Protein AF-A0A939AQ97-F1 (afdb_monomer)

Mean predicted aligned error: 4.6 Å

Radius of gyration: 16.46 Å; Cα contacts (8 Å, |Δi|>4): 158; chains: 1; bounding box: 34×32×46 Å

Foldseek 3Di:
DDDPPLDDQDVADAFAQFAWAWDFDPVLVVVLVVLCVVDPLNPPDDFDRTQPDLRTDGPLVVSQLSCVLLVHDSVSHDHDPDGDPHHDDDHGPSSVVSPRHTDGPVNVSVVSSVSNVVVVVVD

Solvent-accessible surface area (backbone atoms only — not comparable to full-atom values): 7382 Å² total; per-residue (Å²): 138,91,72,79,70,81,70,78,80,57,88,52,32,94,34,16,54,79,37,43,34,50,54,60,56,69,67,46,50,51,50,49,52,54,49,46,77,73,31,77,93,44,63,95,60,90,73,50,87,54,23,49,80,70,30,58,43,33,37,44,58,54,51,43,56,49,31,53,49,71,73,45,68,69,86,68,69,43,53,38,96,61,74,58,102,60,49,75,77,74,66,31,66,67,49,45,75,73,67,54,75,52,70,48,40,69,63,50,53,53,51,49,34,51,45,48,52,51,53,61,76,75,107

Secondary structure (DSSP, 8-state):
------PPPPSSBSS-TT-EE----HHHHHHHHHHHHH-GGGTT--------GGG-EEHHHHHHHHHHHHT--GGG--B-SS--S--PPPP-HHHHHTT--PPPHHHHHHHHHHHHHHHHHH-

pLDDT: mean 91.07, std 11.58, range [29.3, 97.88]

Sequence (123 aa):
MAVAEVLEPPDPWPFTRQQRLEFVLREDVAAALALAAQSDSLTGLTVHVAGGPTWRMTGERYALDYLQALGLPADMATFLDAPRAFDWYAPSSALTRAGFAPTPYPAYLDRLRAAVQAFIAEA

Structure (mmCIF, N/CA/C/O backbone):
data_AF-A0A939AQ97-F1
#
_entry.id   AF-A0A939AQ97-F1
#
loop_
_atom_site.group_PDB
_atom_site.id
_atom_site.type_symbol
_atom_site.label_atom_id
_atom_site.label_alt_id
_atom_site.label_comp_id
_atom_site.label_asym_id
_atom_site.label_entity_id
_atom_site.label_seq_id
_atom_site.pdbx_PDB_ins_code
_atom_site.Cartn_x
_atom_site.Cartn_y
_atom_site.Cartn_z
_atom_site.occupancy
_atom_site.B_iso_or_equiv
_atom_site.auth_seq_id
_atom_site.auth_comp_id
_atom_site.auth_asym_id
_atom_site.auth_atom_id
_atom_site.pdbx_PDB_model_num
ATOM 1 N N . MET A 1 1 ? -17.966 -7.174 -9.214 1.00 29.30 1 MET A N 1
ATOM 2 C CA . MET A 1 1 ? -17.444 -6.681 -10.504 1.00 29.30 1 MET A CA 1
ATOM 3 C C . MET A 1 1 ? -15.976 -7.032 -10.567 1.00 29.30 1 MET A C 1
ATOM 5 O O . MET A 1 1 ? -15.234 -6.580 -9.705 1.00 29.30 1 MET A O 1
ATOM 9 N N . ALA A 1 2 ? -15.603 -7.890 -11.510 1.00 39.94 2 ALA A N 1
ATOM 10 C CA . ALA A 1 2 ? -14.222 -8.223 -11.812 1.00 39.94 2 ALA A CA 1
ATOM 11 C C . ALA A 1 2 ? -13.794 -7.377 -13.010 1.00 39.94 2 ALA A C 1
ATOM 13 O O . ALA A 1 2 ? -14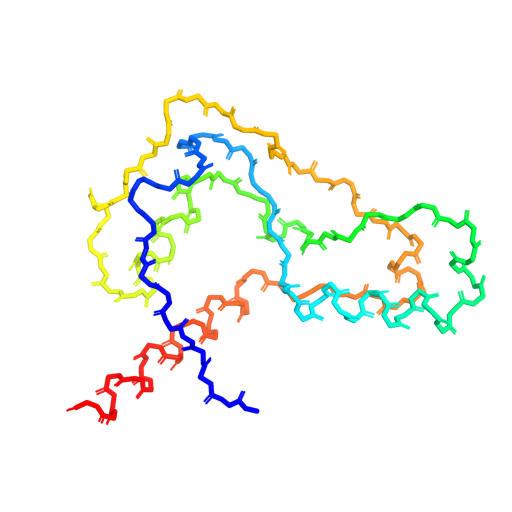.349 -7.554 -14.085 1.00 39.94 2 ALA A O 1
ATOM 14 N N . VAL A 1 3 ? -12.870 -6.453 -12.776 1.00 37.00 3 VAL A N 1
ATOM 15 C CA . VAL A 1 3 ? -11.689 -6.218 -13.608 1.00 37.00 3 VAL A CA 1
ATOM 16 C C . VAL A 1 3 ? -10.662 -5.738 -12.588 1.00 37.00 3 VAL A C 1
ATOM 18 O O . VAL A 1 3 ? -10.776 -4.636 -12.055 1.00 37.00 3 VAL A O 1
ATOM 21 N N . ALA A 1 4 ? -9.726 -6.604 -12.201 1.00 45.66 4 ALA A N 1
ATOM 22 C CA . ALA A 1 4 ? -8.465 -6.099 -11.687 1.00 45.66 4 ALA A CA 1
ATOM 23 C C . ALA A 1 4 ? -7.831 -5.439 -12.907 1.00 45.66 4 ALA A C 1
ATOM 25 O O . ALA A 1 4 ? -7.248 -6.136 -13.731 1.00 45.66 4 ALA A O 1
ATOM 26 N N . GLU A 1 5 ? -8.090 -4.144 -13.111 1.00 57.47 5 GLU A N 1
ATOM 27 C CA . GLU A 1 5 ? -7.385 -3.400 -14.144 1.00 57.47 5 GLU A CA 1
ATOM 28 C C . GLU A 1 5 ? -5.920 -3.539 -13.766 1.00 57.47 5 GLU A C 1
ATOM 30 O O . GLU A 1 5 ? -5.471 -3.035 -12.735 1.00 57.47 5 GLU A O 1
ATOM 35 N N . VAL A 1 6 ? -5.202 -4.345 -14.541 1.00 64.62 6 VAL A N 1
ATOM 36 C CA . VAL A 1 6 ? -3.755 -4.278 -14.578 1.00 64.62 6 VAL A CA 1
ATOM 37 C C . VAL A 1 6 ? -3.474 -2.845 -15.002 1.00 64.62 6 VAL A C 1
ATOM 39 O O . VAL A 1 6 ? -3.664 -2.487 -16.161 1.00 64.62 6 VAL A O 1
ATOM 42 N N . LEU A 1 7 ? -3.174 -1.994 -14.025 1.00 77.31 7 LEU A N 1
ATOM 43 C CA . LEU A 1 7 ? -2.929 -0.588 -14.281 1.00 77.31 7 LEU A CA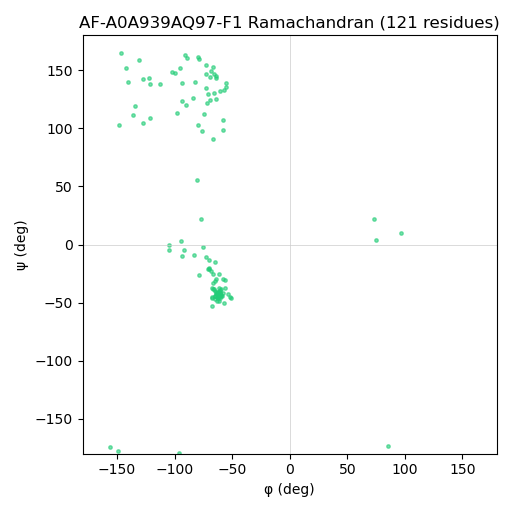 1
ATOM 44 C C . LEU A 1 7 ? -1.577 -0.473 -14.968 1.00 77.31 7 LEU A C 1
ATOM 46 O O . LEU A 1 7 ? -0.593 -1.090 -14.553 1.00 77.31 7 LEU A O 1
ATOM 50 N N . GLU A 1 8 ? -1.537 0.328 -16.022 1.00 85.44 8 GLU A N 1
ATOM 51 C CA . GLU A 1 8 ? -0.276 0.697 -16.640 1.00 85.44 8 GLU A CA 1
ATOM 52 C C . GLU A 1 8 ? 0.633 1.350 -15.578 1.00 85.44 8 GLU A C 1
ATOM 54 O O . GLU A 1 8 ? 0.157 2.189 -14.798 1.00 85.44 8 GLU A O 1
ATOM 59 N N . PRO A 1 9 ? 1.918 0.956 -15.487 1.00 91.06 9 PRO A N 1
ATOM 60 C CA . PRO A 1 9 ? 2.858 1.604 -14.585 1.00 91.06 9 PRO A CA 1
ATOM 61 C C . PRO A 1 9 ? 2.911 3.117 -14.844 1.00 91.06 9 PRO A C 1
ATOM 63 O O . PRO A 1 9 ? 2.997 3.527 -16.000 1.00 91.06 9 PRO A O 1
ATOM 66 N N . PRO A 1 10 ? 2.898 3.965 -13.801 1.00 91.38 10 PRO A N 1
ATOM 67 C CA . PRO A 1 10 ? 3.052 5.402 -13.982 1.00 91.38 10 PRO A CA 1
ATOM 68 C C . PRO A 1 10 ? 4.427 5.759 -14.558 1.00 91.38 10 PRO A C 1
ATOM 70 O O . PRO A 1 10 ? 5.435 5.182 -14.153 1.00 91.38 10 PRO A O 1
ATOM 73 N N . ASP A 1 11 ? 4.469 6.787 -15.405 1.00 92.06 11 ASP A N 1
ATOM 74 C CA . ASP A 1 11 ? 5.706 7.405 -15.889 1.00 92.06 11 ASP A CA 1
ATOM 75 C C . ASP A 1 11 ? 5.668 8.933 -15.653 1.00 92.06 11 ASP A C 1
ATOM 77 O O . ASP A 1 11 ? 4.943 9.645 -16.357 1.00 92.06 11 ASP A O 1
ATOM 81 N N . PRO A 1 12 ? 6.388 9.469 -14.644 1.00 95.56 12 PRO A N 1
ATOM 82 C CA . PRO A 1 12 ? 7.164 8.755 -13.627 1.00 95.56 12 PRO A CA 1
ATOM 83 C C . PRO A 1 12 ? 6.310 8.200 -12.480 1.00 95.56 12 PRO A C 1
ATOM 85 O O . PRO A 1 12 ? 5.215 8.691 -12.186 1.00 95.56 12 PRO A O 1
ATOM 88 N N . TRP A 1 13 ? 6.864 7.239 -11.734 1.00 95.88 13 TRP A N 1
ATOM 89 C CA . TRP A 1 13 ? 6.324 6.837 -10.435 1.00 95.88 13 TRP A CA 1
ATOM 90 C C . TRP A 1 13 ? 6.214 8.053 -9.497 1.00 95.88 13 TRP A C 1
ATOM 92 O O . TRP A 1 13 ? 7.140 8.865 -9.434 1.00 95.88 13 TRP A O 1
ATOM 102 N N . PRO A 1 14 ? 5.128 8.192 -8.708 1.00 95.06 14 PRO A N 1
ATOM 103 C CA . PRO A 1 14 ? 4.810 9.424 -7.975 1.00 95.06 14 PRO A CA 1
ATOM 104 C C . PRO A 1 14 ? 5.643 9.644 -6.694 1.00 95.06 14 PRO A C 1
ATOM 106 O O . PRO A 1 14 ? 5.231 10.380 -5.797 1.00 95.06 14 PRO A O 1
ATOM 109 N N . PHE A 1 15 ? 6.810 9.016 -6.586 1.00 96.50 15 PHE A N 1
ATOM 110 C CA . PHE A 1 15 ? 7.713 9.039 -5.436 1.00 96.50 15 PHE A CA 1
ATOM 111 C C . PHE A 1 15 ? 9.169 8.952 -5.906 1.00 96.50 15 PHE A C 1
ATOM 113 O O . PHE A 1 15 ? 9.440 8.588 -7.051 1.00 96.50 15 PHE A O 1
ATOM 120 N N . THR A 1 16 ? 10.119 9.277 -5.027 1.00 97.69 16 THR A N 1
ATOM 121 C CA . THR A 1 16 ? 11.544 9.075 -5.331 1.00 97.69 16 THR A CA 1
ATOM 122 C C . THR A 1 16 ? 11.934 7.611 -5.138 1.00 97.69 16 THR A C 1
ATOM 124 O O . THR A 1 16 ? 11.288 6.866 -4.394 1.00 97.69 16 THR A O 1
ATOM 127 N N . ARG A 1 17 ? 13.047 7.202 -5.753 1.00 97.06 17 ARG A N 1
ATOM 128 C CA . ARG A 1 17 ? 13.598 5.842 -5.650 1.00 97.06 17 ARG A CA 1
ATOM 129 C C . ARG A 1 17 ? 13.741 5.370 -4.191 1.00 97.06 17 ARG A C 1
ATOM 131 O O . ARG A 1 17 ? 13.330 4.262 -3.853 1.00 97.06 17 ARG A O 1
ATOM 138 N N . GLN A 1 18 ? 14.282 6.212 -3.309 1.00 97.00 18 GLN A N 1
ATOM 139 C CA . GLN A 1 18 ? 14.552 5.874 -1.903 1.00 97.00 18 GLN A CA 1
ATOM 140 C C . GLN A 1 18 ? 13.436 6.289 -0.935 1.00 97.00 18 GLN A C 1
ATOM 142 O O . GLN A 1 18 ? 13.584 6.105 0.274 1.00 97.00 18 GLN A O 1
ATOM 147 N N . GLN A 1 19 ? 12.327 6.851 -1.426 1.00 96.62 19 GLN A N 1
ATOM 148 C CA . GLN A 1 19 ? 11.235 7.272 -0.558 1.00 96.62 19 GLN A CA 1
ATOM 149 C C . GLN A 1 19 ? 10.661 6.077 0.207 1.00 96.62 19 GLN A C 1
ATOM 151 O O . GLN A 1 19 ? 10.374 5.037 -0.383 1.00 96.62 19 GLN A O 1
ATOM 156 N N . ARG A 1 20 ? 10.488 6.233 1.524 1.00 96.81 20 ARG A N 1
ATOM 157 C CA . ARG A 1 20 ? 9.792 5.254 2.364 1.00 96.81 20 ARG A CA 1
ATOM 158 C C . ARG A 1 20 ? 8.312 5.271 2.007 1.00 96.81 20 ARG A C 1
ATOM 160 O O . ARG A 1 20 ? 7.677 6.320 2.050 1.00 96.81 20 ARG A O 1
ATOM 167 N N . LEU A 1 21 ? 7.785 4.107 1.659 1.00 94.81 21 LEU A N 1
ATOM 168 C CA . LEU A 1 21 ? 6.391 3.908 1.294 1.00 94.81 21 LEU A CA 1
ATOM 169 C C . LEU A 1 21 ? 5.751 2.867 2.202 1.00 94.81 21 LEU A C 1
ATOM 171 O O . LEU A 1 21 ? 6.380 1.873 2.574 1.00 94.81 21 LEU A O 1
ATOM 175 N N . GLU A 1 22 ? 4.488 3.115 2.524 1.00 95.75 22 GLU A N 1
ATOM 176 C CA . GLU A 1 22 ? 3.556 2.143 3.072 1.00 95.75 22 GLU A CA 1
ATOM 177 C C . GLU A 1 22 ? 2.222 2.328 2.351 1.00 95.75 22 GLU A C 1
ATOM 179 O O . GLU A 1 22 ? 1.559 3.353 2.500 1.00 95.75 22 GLU A O 1
ATOM 184 N N . PHE A 1 23 ? 1.845 1.340 1.543 1.00 93.69 23 PHE A N 1
ATOM 185 C CA . PHE A 1 23 ? 0.531 1.310 0.913 1.00 93.69 23 PHE A CA 1
ATOM 186 C C . PHE A 1 23 ? -0.466 0.552 1.788 1.00 93.69 23 PHE A C 1
ATOM 188 O O . PHE A 1 23 ? -0.104 -0.201 2.691 1.00 93.69 23 PHE A O 1
ATOM 195 N N . VAL A 1 24 ? -1.743 0.752 1.493 1.00 94.00 24 VAL A N 1
ATOM 196 C CA . VAL A 1 24 ? -2.856 -0.019 2.037 1.00 94.00 24 VAL A CA 1
ATOM 197 C C . VAL A 1 24 ? -3.853 -0.243 0.910 1.00 94.00 24 VAL A C 1
ATOM 199 O O . VAL A 1 24 ? -4.071 0.652 0.089 1.00 94.00 24 VAL A O 1
ATOM 202 N N . LEU A 1 25 ? -4.438 -1.437 0.835 1.00 94.31 25 LEU A N 1
ATOM 203 C CA . LEU A 1 25 ? -5.434 -1.708 -0.192 1.00 94.31 25 LEU A CA 1
ATOM 204 C C . LEU A 1 25 ? -6.706 -0.914 0.087 1.00 94.31 25 LEU A C 1
ATOM 206 O O . LEU A 1 25 ? -7.129 -0.755 1.233 1.00 94.31 25 LEU A O 1
ATOM 210 N N . ARG A 1 26 ? -7.357 -0.460 -0.980 1.00 94.69 26 ARG A N 1
ATOM 211 C CA . ARG A 1 26 ? -8.634 0.253 -0.897 1.00 94.69 26 ARG A CA 1
ATOM 212 C C . ARG A 1 26 ? -9.691 -0.570 -0.152 1.00 94.69 26 ARG A C 1
ATOM 214 O O . ARG A 1 26 ? -10.473 -0.015 0.614 1.00 94.69 26 ARG A O 1
ATOM 221 N N . GLU A 1 27 ? -9.701 -1.884 -0.354 1.00 95.62 27 GLU A N 1
ATOM 222 C CA . GLU A 1 27 ? -10.618 -2.817 0.304 1.00 95.62 27 GLU A CA 1
ATOM 223 C C . GLU A 1 27 ? -10.347 -2.901 1.812 1.00 95.62 27 GLU A C 1
ATOM 225 O O . GLU A 1 27 ? -11.290 -2.914 2.601 1.00 95.62 27 GLU A O 1
ATOM 230 N N . ASP A 1 28 ? -9.075 -2.870 2.220 1.00 96.12 28 ASP A N 1
ATOM 231 C CA . ASP A 1 28 ? -8.700 -2.837 3.636 1.00 96.12 28 ASP A CA 1
ATOM 232 C C . ASP A 1 28 ? -9.112 -1.499 4.275 1.00 96.12 28 ASP A C 1
ATOM 234 O O . ASP A 1 28 ? -9.600 -1.473 5.405 1.00 96.12 28 ASP A O 1
ATOM 238 N N . VAL A 1 29 ? -8.999 -0.380 3.543 1.00 96.06 29 VAL A N 1
ATOM 239 C CA . VAL A 1 29 ? -9.505 0.926 4.006 1.00 96.06 29 VAL A CA 1
ATOM 240 C C . VAL A 1 29 ? -11.018 0.890 4.205 1.00 96.06 29 VAL A C 1
ATOM 242 O O . VAL A 1 29 ? -11.509 1.318 5.250 1.00 96.06 29 VAL A O 1
ATOM 245 N N . ALA A 1 30 ? -11.762 0.339 3.247 1.00 96.88 30 ALA A N 1
ATOM 246 C CA . ALA A 1 30 ? -13.208 0.185 3.368 1.00 96.88 30 ALA A CA 1
ATOM 247 C C . ALA A 1 30 ? -13.592 -0.707 4.564 1.00 96.88 30 ALA A C 1
ATOM 249 O O . ALA A 1 30 ? -14.505 -0.363 5.316 1.00 96.88 30 ALA A O 1
ATOM 250 N N . ALA A 1 31 ? -12.867 -1.808 4.786 1.00 96.31 31 ALA A N 1
ATOM 251 C CA . ALA A 1 31 ? -13.079 -2.691 5.929 1.00 96.31 31 ALA A CA 1
ATOM 252 C C . ALA A 1 31 ? -12.810 -1.984 7.268 1.00 96.31 31 ALA A C 1
ATOM 254 O O . ALA A 1 31 ? -13.603 -2.115 8.201 1.00 96.31 31 ALA A O 1
ATOM 255 N N . ALA A 1 32 ? -11.740 -1.188 7.363 1.00 95.94 32 ALA A N 1
ATOM 256 C CA . ALA A 1 32 ? -11.436 -0.410 8.562 1.00 95.94 32 ALA A CA 1
ATOM 257 C C . ALA A 1 32 ? -12.513 0.646 8.860 1.00 95.94 32 ALA A C 1
ATOM 259 O O . ALA A 1 32 ? -12.903 0.814 10.015 1.00 95.94 32 ALA A O 1
ATOM 260 N N . LEU A 1 33 ? -13.027 1.327 7.829 1.00 95.94 33 LEU A N 1
ATOM 261 C CA . LEU A 1 33 ? -14.124 2.290 7.971 1.00 95.94 33 LEU A CA 1
ATOM 262 C C . LEU A 1 33 ? -15.417 1.609 8.427 1.00 95.94 33 LEU A C 1
ATOM 264 O O . LEU A 1 33 ? -16.076 2.095 9.345 1.00 95.94 33 LEU A O 1
ATOM 268 N N . ALA A 1 34 ? -15.758 0.464 7.830 1.00 96.19 34 ALA A N 1
ATOM 269 C CA . ALA A 1 34 ? -16.917 -0.321 8.239 1.00 96.19 34 ALA A CA 1
ATOM 270 C C . ALA A 1 34 ? -16.792 -0.788 9.696 1.00 96.19 34 ALA A C 1
ATOM 272 O O . ALA A 1 34 ? -17.770 -0.734 10.440 1.00 96.19 34 ALA A O 1
ATOM 273 N N . LEU A 1 35 ? -15.597 -1.207 10.121 1.00 95.88 35 LEU A N 1
ATOM 274 C CA . LEU A 1 35 ? -15.329 -1.594 11.504 1.00 95.88 35 LEU A CA 1
ATOM 275 C C . LEU A 1 35 ? -15.477 -0.409 12.466 1.00 95.88 35 LEU A C 1
ATOM 277 O O . LEU A 1 35 ? -16.108 -0.548 13.510 1.00 95.88 35 LEU A O 1
ATOM 281 N N . ALA A 1 36 ? -14.934 0.756 12.109 1.00 94.94 36 ALA A N 1
ATOM 282 C CA . ALA A 1 36 ? -15.045 1.972 12.912 1.00 94.94 36 ALA A CA 1
ATOM 283 C C . ALA A 1 36 ? -16.501 2.423 13.087 1.00 94.94 36 ALA A C 1
ATOM 285 O O . ALA A 1 36 ? -16.895 2.789 14.189 1.00 94.94 36 ALA A O 1
ATOM 286 N N . ALA A 1 37 ? -17.316 2.334 12.033 1.00 94.50 37 ALA A N 1
ATOM 287 C CA . ALA A 1 37 ? -18.730 2.701 12.081 1.00 94.50 37 ALA A CA 1
ATOM 288 C C . ALA A 1 37 ? -19.588 1.763 12.951 1.00 94.50 37 ALA A C 1
ATOM 290 O O . ALA A 1 37 ? -20.659 2.158 13.400 1.00 94.50 37 ALA A O 1
ATOM 291 N N . GLN A 1 38 ? -19.137 0.525 13.170 1.00 94.50 38 GLN A N 1
ATOM 292 C CA . GLN A 1 38 ? -19.879 -0.512 13.898 1.00 94.50 38 GLN A CA 1
ATOM 293 C C . GLN A 1 38 ? -19.339 -0.765 15.313 1.00 94.50 38 GLN A C 1
ATOM 295 O O . GLN A 1 38 ? -19.858 -1.630 16.015 1.00 94.50 38 GLN A O 1
ATOM 300 N N . SER A 1 39 ? -18.284 -0.060 15.729 1.00 93.62 39 SER A N 1
ATOM 301 C CA . SER A 1 39 ? -17.578 -0.348 16.975 1.00 93.62 39 SER A CA 1
ATOM 302 C C . SER A 1 39 ? -17.573 0.843 17.924 1.00 93.62 39 SER A C 1
ATOM 304 O O . SER A 1 39 ? -16.815 1.799 17.751 1.00 93.62 39 SER A O 1
ATOM 306 N N . ASP A 1 40 ? -18.334 0.727 19.012 1.00 93.56 40 ASP A N 1
ATOM 307 C CA . ASP A 1 40 ? -18.321 1.707 20.105 1.00 93.56 40 ASP A CA 1
ATOM 308 C C . ASP A 1 40 ? -16.908 1.898 20.681 1.00 93.56 40 ASP A C 1
ATOM 310 O O . ASP A 1 40 ? -16.533 3.002 21.071 1.00 93.56 40 ASP A O 1
ATOM 314 N N . SER A 1 41 ? -16.077 0.847 20.652 1.00 92.69 41 SER A N 1
ATOM 315 C CA . SER A 1 41 ? -14.686 0.889 21.129 1.00 92.69 41 SER A CA 1
ATOM 316 C C . SER A 1 41 ? -13.766 1.814 20.320 1.00 92.69 41 SER A C 1
ATOM 318 O O . SER A 1 41 ? -12.672 2.141 20.782 1.00 92.69 41 SER A O 1
ATOM 320 N N . LEU A 1 42 ? -14.198 2.232 19.126 1.00 94.56 42 LEU A N 1
ATOM 321 C CA . LEU A 1 42 ? -13.467 3.139 18.240 1.00 94.56 42 LEU A CA 1
ATOM 322 C C . LEU A 1 42 ? -14.047 4.561 18.229 1.00 94.56 42 LEU A C 1
ATOM 324 O O . LEU A 1 42 ? -13.462 5.456 17.617 1.00 94.56 42 LEU A O 1
ATOM 328 N N . THR A 1 43 ? -15.164 4.796 18.921 1.00 94.44 43 THR A N 1
ATOM 329 C CA . THR A 1 43 ? -15.839 6.098 18.918 1.00 94.44 43 THR A CA 1
ATOM 330 C C . THR A 1 43 ? -14.969 7.171 19.572 1.00 94.44 43 THR A C 1
ATOM 332 O O . THR A 1 43 ? -14.441 6.992 20.668 1.00 94.44 43 THR A O 1
ATOM 335 N N . GLY A 1 44 ? -14.813 8.306 18.883 1.00 93.75 44 GLY A N 1
ATOM 336 C CA . GLY A 1 44 ? -14.001 9.437 19.346 1.00 93.75 44 GLY A CA 1
ATOM 337 C C . GLY A 1 44 ? -12.485 9.229 19.238 1.00 93.75 44 GLY A C 1
ATOM 338 O O . GLY A 1 44 ? -11.732 10.105 19.660 1.00 93.75 44 GLY A O 1
ATOM 339 N N . LEU A 1 45 ? -12.022 8.107 18.675 1.00 94.62 45 LEU A N 1
ATOM 340 C CA . LEU A 1 45 ? -10.599 7.843 18.475 1.00 94.62 45 LEU A CA 1
ATOM 341 C C . LEU A 1 45 ? -10.135 8.269 17.080 1.00 94.62 45 LEU A C 1
ATOM 343 O O . LEU A 1 45 ? -10.772 7.972 16.072 1.00 94.62 45 LEU A O 1
ATOM 347 N N . THR A 1 46 ? -8.951 8.873 17.018 1.00 93.06 46 THR A N 1
ATOM 348 C CA . THR A 1 46 ? -8.200 9.006 15.766 1.00 93.06 46 THR A CA 1
ATOM 349 C C . THR A 1 46 ? -7.399 7.731 15.535 1.00 93.06 46 THR A C 1
ATOM 351 O O . THR A 1 46 ? -6.624 7.311 16.396 1.00 93.06 46 THR A O 1
ATOM 354 N N . VAL A 1 47 ? -7.562 7.114 14.365 1.00 92.81 47 VAL A N 1
ATOM 355 C CA . VAL A 1 47 ? -6.863 5.880 13.994 1.00 92.81 47 VAL A CA 1
ATOM 356 C C . VAL A 1 47 ? -6.167 6.030 12.644 1.00 92.81 47 VAL A C 1
ATOM 358 O O . VAL A 1 47 ? -6.704 6.640 11.726 1.00 92.81 47 VAL A O 1
ATOM 361 N N . HIS A 1 48 ? -4.975 5.448 12.512 1.00 92.81 48 HIS A N 1
ATOM 362 C CA . HIS A 1 48 ? -4.308 5.284 11.221 1.00 92.81 48 HIS A CA 1
ATOM 363 C C . HIS A 1 48 ? -4.646 3.915 10.636 1.00 92.81 48 HIS A C 1
ATOM 365 O O . HIS A 1 48 ? -4.388 2.886 11.270 1.00 92.81 48 HIS A O 1
ATOM 371 N N . VAL A 1 49 ? -5.200 3.913 9.425 1.00 94.44 49 VAL A N 1
ATOM 372 C CA . VAL A 1 49 ? -5.381 2.705 8.617 1.00 94.44 49 VAL A CA 1
ATOM 373 C C . VAL A 1 49 ? -4.136 2.532 7.755 1.00 94.44 49 VAL A C 1
ATOM 375 O O . VAL A 1 49 ? -3.801 3.419 6.976 1.00 94.44 49 VAL A O 1
ATOM 378 N N . ALA A 1 50 ? -3.436 1.414 7.922 1.00 93.94 50 ALA A N 1
ATOM 379 C CA . ALA A 1 50 ? -2.141 1.175 7.295 1.00 93.94 50 ALA A CA 1
ATOM 380 C C . ALA A 1 50 ? -2.011 -0.293 6.865 1.00 93.94 50 ALA A C 1
ATOM 382 O O . ALA A 1 50 ? -2.610 -1.170 7.492 1.00 93.94 50 ALA A O 1
ATOM 383 N N . GLY A 1 51 ? -1.220 -0.563 5.819 1.00 93.88 51 GLY A N 1
ATOM 384 C CA . GLY A 1 51 ? -0.967 -1.924 5.332 1.00 93.88 51 GLY A CA 1
ATOM 385 C C . GLY A 1 51 ? -0.098 -2.754 6.280 1.00 93.88 51 GLY A C 1
ATOM 386 O O . GLY A 1 51 ? -0.123 -3.985 6.250 1.00 93.88 51 GLY A O 1
ATOM 387 N N . GLY A 1 52 ? 0.649 -2.102 7.171 1.00 92.94 52 GLY A N 1
ATOM 388 C CA . GLY A 1 52 ? 1.466 -2.759 8.175 1.00 92.94 52 GLY A CA 1
ATOM 389 C C . GLY A 1 52 ? 2.856 -3.152 7.666 1.00 92.94 52 GLY A C 1
ATOM 390 O O . GLY A 1 52 ? 3.259 -2.813 6.552 1.00 92.94 52 GLY A O 1
ATOM 391 N N . PRO A 1 53 ? 3.633 -3.890 8.481 1.00 93.81 53 PRO A N 1
ATOM 392 C CA . PRO A 1 53 ? 5.071 -4.062 8.268 1.00 93.81 53 PRO A CA 1
ATOM 393 C C . PRO A 1 53 ? 5.468 -4.659 6.917 1.00 93.81 53 PRO A C 1
ATOM 395 O O . PRO A 1 53 ? 6.534 -4.335 6.407 1.00 93.81 53 PRO A O 1
ATOM 398 N N . THR A 1 54 ? 4.620 -5.502 6.323 1.00 95.31 54 THR A N 1
ATOM 399 C CA . THR A 1 54 ? 4.916 -6.128 5.022 1.00 95.31 54 THR A CA 1
ATOM 400 C C . THR A 1 54 ? 4.875 -5.143 3.852 1.00 95.31 54 THR A C 1
ATOM 402 O O . THR A 1 54 ? 5.508 -5.400 2.835 1.00 95.31 54 THR A O 1
ATOM 405 N N . TRP A 1 55 ? 4.191 -4.006 4.009 1.00 96.44 55 TRP A N 1
ATOM 406 C CA . TRP A 1 55 ? 4.095 -2.943 3.005 1.00 96.44 55 TRP A CA 1
ATOM 407 C C . TRP A 1 55 ? 5.172 -1.866 3.145 1.00 96.44 55 TRP A C 1
ATOM 409 O O . TRP A 1 55 ? 5.247 -0.965 2.314 1.00 96.44 55 TRP A O 1
ATOM 419 N N . ARG A 1 56 ? 6.010 -1.940 4.184 1.00 95.88 56 ARG A N 1
ATOM 420 C CA . ARG A 1 56 ? 7.064 -0.959 4.449 1.00 95.88 56 ARG A CA 1
ATOM 421 C C . ARG A 1 56 ? 8.274 -1.227 3.565 1.00 95.88 56 ARG A C 1
ATOM 423 O O . ARG A 1 56 ? 9.061 -2.133 3.832 1.00 95.88 56 ARG A O 1
ATOM 430 N N . MET A 1 57 ? 8.433 -0.426 2.520 1.00 96.75 57 MET A N 1
ATOM 431 C CA . MET A 1 57 ? 9.521 -0.572 1.550 1.00 96.75 57 MET A CA 1
ATOM 432 C C . MET A 1 57 ? 9.940 0.775 0.955 1.00 96.75 57 MET A C 1
ATOM 434 O O . MET A 1 57 ? 9.448 1.822 1.375 1.00 96.75 57 MET A O 1
ATOM 438 N N . THR A 1 58 ? 10.889 0.756 0.021 1.00 97.44 58 THR A N 1
ATOM 439 C CA . THR A 1 58 ? 11.247 1.926 -0.787 1.00 97.44 58 THR A CA 1
ATOM 440 C C . THR A 1 58 ? 10.392 1.997 -2.050 1.00 97.44 58 THR A C 1
ATOM 442 O O . THR A 1 58 ? 9.861 0.980 -2.501 1.00 97.44 58 THR A O 1
ATOM 445 N N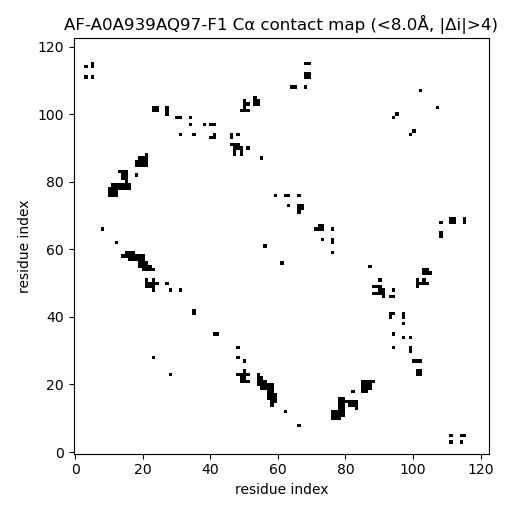 . GLY A 1 59 ? 10.315 3.183 -2.656 1.00 96.50 59 GLY A N 1
ATOM 446 C CA . GLY A 1 59 ? 9.725 3.372 -3.983 1.00 96.50 59 GLY A CA 1
ATOM 447 C C . GLY A 1 59 ? 10.290 2.430 -5.037 1.00 96.50 59 GLY A C 1
ATOM 448 O O . GLY A 1 59 ? 9.529 1.796 -5.762 1.00 96.50 59 GLY A O 1
ATOM 449 N N . GLU A 1 60 ? 11.612 2.271 -5.064 1.00 97.62 60 GLU A N 1
ATOM 450 C CA . GLU A 1 60 ? 12.286 1.343 -5.972 1.00 97.62 60 GLU A CA 1
ATOM 451 C C . GLU A 1 60 ? 11.792 -0.087 -5.811 1.00 97.62 60 GLU A C 1
ATOM 453 O O . GLU A 1 60 ? 11.412 -0.719 -6.789 1.00 97.62 60 GLU A O 1
ATOM 458 N N . ARG A 1 61 ? 11.755 -0.586 -4.572 1.00 97.88 61 ARG A N 1
ATOM 459 C CA . ARG A 1 61 ? 11.348 -1.964 -4.318 1.00 97.88 61 ARG A CA 1
ATOM 460 C C . ARG A 1 61 ? 9.923 -2.216 -4.796 1.00 97.88 61 ARG A C 1
ATOM 462 O O . ARG A 1 61 ? 9.693 -3.197 -5.489 1.00 97.88 61 ARG A O 1
ATOM 469 N N . TYR A 1 62 ? 9.001 -1.308 -4.479 1.00 96.75 62 TYR A N 1
ATOM 470 C CA . TYR A 1 62 ? 7.617 -1.429 -4.925 1.00 96.75 62 TYR A CA 1
ATOM 471 C C . TYR A 1 62 ? 7.499 -1.417 -6.457 1.00 96.75 62 TYR A C 1
ATOM 473 O O . TYR A 1 62 ? 6.841 -2.286 -7.023 1.00 96.75 62 TYR A O 1
ATOM 481 N N . ALA A 1 63 ? 8.149 -0.457 -7.123 1.00 96.75 63 ALA A N 1
ATOM 482 C CA . ALA A 1 63 ? 8.101 -0.320 -8.577 1.00 96.75 63 ALA A CA 1
ATOM 483 C C . ALA A 1 63 ? 8.670 -1.557 -9.290 1.00 96.75 63 ALA A C 1
ATOM 485 O O . ALA A 1 63 ? 8.064 -2.051 -10.238 1.00 96.75 63 ALA A O 1
ATOM 486 N N . LEU A 1 64 ? 9.801 -2.085 -8.814 1.00 97.69 64 LEU A N 1
ATOM 487 C CA . LEU A 1 64 ? 10.438 -3.268 -9.394 1.00 97.69 64 LEU A CA 1
ATOM 488 C C . LEU A 1 64 ? 9.606 -4.535 -9.187 1.00 97.69 64 LEU A C 1
ATOM 490 O O . LEU A 1 64 ? 9.403 -5.281 -10.144 1.00 97.69 64 LEU A O 1
ATOM 494 N N . ASP A 1 65 ? 9.081 -4.755 -7.979 1.00 97.12 65 ASP A N 1
ATOM 495 C CA . ASP A 1 65 ? 8.206 -5.895 -7.688 1.00 97.12 65 ASP A CA 1
ATOM 496 C C . ASP A 1 65 ? 6.925 -5.835 -8.555 1.00 97.12 65 ASP A C 1
ATOM 498 O O . ASP A 1 65 ? 6.456 -6.864 -9.051 1.00 97.12 65 ASP A O 1
ATOM 502 N N . TYR A 1 66 ? 6.384 -4.629 -8.787 1.00 95.38 66 TYR A N 1
ATOM 503 C CA . TYR A 1 66 ? 5.220 -4.399 -9.649 1.00 95.38 66 TYR A CA 1
ATOM 504 C C . TYR A 1 66 ? 5.527 -4.680 -11.126 1.00 95.38 66 TYR A C 1
ATOM 506 O O . TYR A 1 66 ? 4.842 -5.492 -11.743 1.00 95.38 66 TYR A O 1
ATOM 514 N N . LEU A 1 67 ? 6.584 -4.078 -11.687 1.00 95.56 67 LEU A N 1
ATOM 515 C CA . LEU A 1 67 ? 7.005 -4.312 -13.076 1.00 95.56 67 LEU A CA 1
ATOM 516 C C . LEU A 1 67 ? 7.314 -5.789 -13.329 1.00 95.56 67 LEU A C 1
ATOM 518 O O . LEU A 1 67 ? 6.867 -6.350 -14.328 1.00 95.56 67 LEU A O 1
ATOM 522 N N . GLN A 1 68 ? 7.994 -6.447 -12.387 1.00 95.94 68 GLN A N 1
ATOM 523 C CA . GLN A 1 68 ? 8.260 -7.879 -12.461 1.00 95.94 68 GLN A CA 1
ATOM 524 C C . GLN A 1 68 ? 6.961 -8.692 -12.502 1.00 95.94 68 GLN A C 1
ATOM 526 O O . GLN A 1 68 ? 6.860 -9.636 -13.284 1.00 95.94 68 GLN A O 1
ATOM 531 N N . ALA A 1 69 ? 5.965 -8.346 -11.680 1.00 93.38 69 ALA A N 1
ATOM 532 C CA . ALA A 1 69 ? 4.668 -9.021 -11.691 1.00 93.38 69 ALA A CA 1
ATOM 533 C C . ALA A 1 69 ? 3.918 -8.839 -13.022 1.00 93.38 69 ALA A C 1
ATOM 535 O O . ALA A 1 69 ? 3.182 -9.741 -13.418 1.00 93.38 69 ALA A O 1
ATOM 536 N N . LEU A 1 70 ? 4.141 -7.718 -13.717 1.00 91.69 70 LEU A N 1
ATOM 537 C CA . LEU A 1 70 ? 3.607 -7.457 -15.057 1.00 91.69 70 LEU A CA 1
ATOM 538 C C . LEU A 1 70 ? 4.437 -8.079 -16.195 1.00 91.69 70 LEU A C 1
ATOM 540 O O . LEU A 1 70 ? 3.998 -8.061 -17.340 1.00 91.69 70 LEU A O 1
ATOM 544 N N . GLY A 1 71 ? 5.628 -8.615 -15.911 1.00 92.50 71 GLY A N 1
ATOM 545 C CA . GLY A 1 71 ? 6.558 -9.092 -16.941 1.00 92.50 71 GLY A CA 1
ATOM 546 C C . GLY A 1 71 ? 7.251 -7.971 -17.727 1.00 92.50 71 GLY A C 1
ATOM 547 O O . GLY A 1 71 ? 7.721 -8.207 -18.839 1.00 92.50 71 GLY A O 1
ATOM 548 N N . LEU A 1 72 ? 7.317 -6.761 -17.166 1.00 93.38 72 LEU A N 1
ATOM 549 C CA . LEU A 1 72 ? 7.945 -5.585 -17.770 1.00 93.38 72 LEU A CA 1
ATOM 550 C C . LEU A 1 72 ? 9.399 -5.410 -17.293 1.00 93.38 72 LEU A C 1
ATOM 552 O O . LEU A 1 72 ? 9.743 -5.828 -16.182 1.00 93.38 72 LEU A O 1
ATOM 556 N N . PRO A 1 73 ? 10.274 -4.795 -18.109 1.00 95.88 73 PRO A N 1
ATOM 557 C CA . PRO A 1 73 ? 11.671 -4.601 -17.747 1.00 95.88 73 PRO A CA 1
ATOM 558 C C . PRO A 1 73 ? 11.840 -3.520 -16.665 1.00 95.88 73 PRO A C 1
ATOM 560 O O . PRO A 1 73 ? 11.100 -2.542 -16.591 1.00 95.88 73 PRO A O 1
ATOM 563 N N . ALA A 1 74 ? 12.844 -3.709 -15.806 1.00 94.75 74 ALA A N 1
ATOM 564 C CA . ALA A 1 74 ? 13.100 -2.859 -14.641 1.00 94.75 74 ALA A CA 1
ATOM 565 C C . ALA A 1 74 ? 13.522 -1.419 -14.990 1.00 94.75 74 ALA A C 1
ATOM 567 O O . ALA A 1 74 ? 13.329 -0.508 -14.186 1.00 94.75 74 ALA A O 1
ATOM 568 N N . ASP A 1 75 ? 14.109 -1.209 -16.168 1.00 94.38 75 ASP A N 1
ATOM 569 C CA . ASP A 1 75 ? 14.570 0.097 -16.647 1.00 94.38 75 ASP A CA 1
ATOM 570 C C . ASP A 1 75 ? 13.424 1.042 -17.046 1.00 94.38 75 ASP A C 1
ATOM 572 O O . ASP A 1 75 ? 13.654 2.243 -17.168 1.00 94.38 75 ASP A O 1
ATOM 576 N N . MET A 1 76 ? 12.186 0.539 -17.138 1.00 94.69 76 MET A N 1
ATOM 577 C CA . MET A 1 76 ? 10.980 1.369 -17.246 1.00 94.69 76 MET A CA 1
ATOM 578 C C . MET A 1 76 ? 10.650 2.133 -15.955 1.00 94.69 76 MET A C 1
ATOM 580 O O . MET A 1 76 ? 9.817 3.035 -15.977 1.00 94.69 76 MET A O 1
ATOM 584 N N . ALA A 1 77 ? 11.269 1.802 -14.816 1.00 96.50 77 ALA A N 1
ATOM 585 C CA . ALA A 1 77 ? 11.021 2.513 -13.566 1.00 96.50 77 ALA A CA 1
ATOM 586 C C . ALA A 1 77 ? 11.721 3.886 -13.537 1.00 96.50 77 ALA A C 1
ATOM 588 O O . ALA A 1 77 ? 12.894 4.010 -13.169 1.00 96.50 77 ALA A O 1
ATOM 589 N N . THR A 1 78 ? 10.968 4.935 -13.857 1.00 97.19 78 THR A N 1
ATOM 590 C CA . THR A 1 78 ? 11.347 6.345 -13.680 1.00 97.19 78 THR A CA 1
ATOM 591 C C . THR A 1 78 ? 10.707 6.913 -12.408 1.00 97.19 78 THR A C 1
ATOM 593 O O . THR A 1 78 ? 9.626 6.503 -11.994 1.00 97.19 78 THR A O 1
ATOM 596 N N . PHE A 1 79 ? 11.377 7.845 -11.730 1.00 97.44 79 PHE A N 1
ATOM 597 C CA . PHE A 1 79 ? 10.962 8.347 -10.412 1.00 97.44 79 PHE A CA 1
ATOM 598 C C . PHE A 1 79 ? 10.965 9.874 -10.395 1.00 97.44 79 PHE A C 1
ATOM 600 O O . PHE A 1 79 ? 11.665 10.501 -11.187 1.00 97.44 79 PHE A O 1
ATOM 607 N N . LEU A 1 80 ? 10.230 10.477 -9.459 1.00 97.38 80 LEU A N 1
ATOM 608 C CA . LEU A 1 80 ? 10.353 11.913 -9.200 1.00 97.38 80 LEU A CA 1
ATOM 609 C C . LEU A 1 80 ? 11.733 12.261 -8.621 1.00 97.38 80 LEU A C 1
ATOM 611 O O . LEU A 1 80 ? 12.32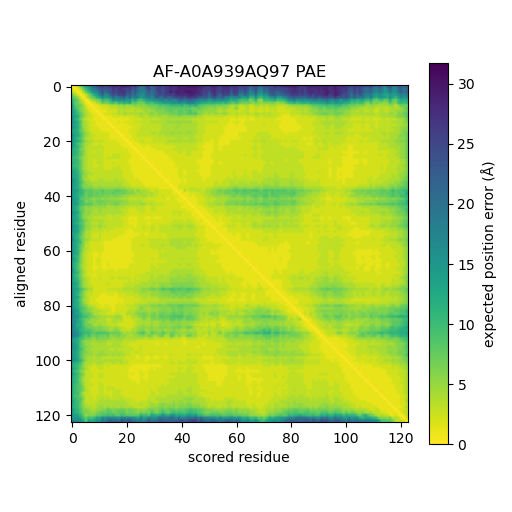9 11.466 -7.892 1.00 97.38 80 LEU A O 1
ATOM 615 N N . ASP A 1 81 ? 12.178 13.497 -8.858 1.00 96.75 81 ASP A N 1
ATOM 616 C CA . ASP A 1 81 ? 13.427 14.033 -8.293 1.00 96.75 81 ASP A CA 1
ATOM 617 C C . ASP A 1 81 ? 13.289 14.469 -6.825 1.00 96.75 81 ASP A C 1
ATOM 619 O O . ASP A 1 81 ? 14.262 14.471 -6.071 1.00 96.75 81 ASP A O 1
ATOM 623 N N . ALA A 1 82 ? 12.077 14.842 -6.401 1.00 96.00 82 ALA A N 1
ATOM 624 C CA . ALA A 1 82 ? 11.796 15.345 -5.058 1.00 96.00 82 ALA A CA 1
ATOM 625 C C . ALA A 1 82 ? 10.745 14.483 -4.336 1.00 96.00 82 ALA A C 1
ATOM 627 O O . ALA A 1 82 ? 9.741 14.099 -4.949 1.00 96.00 82 ALA A O 1
ATOM 628 N N . PRO A 1 83 ? 10.936 14.188 -3.033 1.00 93.19 83 PRO A N 1
ATOM 629 C CA . PRO A 1 83 ? 10.012 13.355 -2.275 1.00 93.19 83 PRO A CA 1
ATOM 630 C C . PRO A 1 83 ? 8.667 14.045 -2.059 1.00 93.19 83 PRO A C 1
ATOM 632 O O . PRO A 1 83 ? 8.567 15.268 -1.937 1.00 93.19 83 PRO A O 1
ATOM 635 N N . ARG A 1 84 ? 7.617 13.228 -1.973 1.00 91.56 84 ARG A N 1
ATOM 636 C CA . ARG A 1 84 ? 6.272 13.656 -1.560 1.00 91.56 84 ARG A CA 1
ATOM 637 C C . ARG A 1 84 ? 6.046 13.382 -0.072 1.00 91.56 84 ARG A C 1
ATOM 639 O O . ARG A 1 84 ? 6.929 12.872 0.607 1.00 91.56 84 ARG A O 1
ATOM 646 N N . ALA A 1 85 ? 4.865 13.698 0.448 1.00 89.00 85 ALA A N 1
ATOM 647 C CA . ALA A 1 85 ? 4.508 13.446 1.844 1.00 89.00 85 ALA A CA 1
ATOM 648 C C . ALA A 1 85 ? 4.077 11.979 2.088 1.00 89.00 85 ALA A C 1
ATOM 650 O O . ALA A 1 85 ? 2.976 11.732 2.573 1.00 89.00 85 ALA A O 1
ATOM 651 N N . PHE A 1 86 ? 4.933 11.015 1.734 1.00 89.75 86 PHE A N 1
ATOM 652 C CA . PHE A 1 86 ? 4.758 9.593 2.062 1.00 89.75 86 PHE A CA 1
ATOM 653 C C . PHE A 1 86 ? 5.842 9.140 3.038 1.00 89.75 86 PHE A C 1
ATOM 655 O O . PHE A 1 86 ? 7.008 9.503 2.865 1.00 89.75 86 PHE A O 1
ATOM 662 N N . ASP A 1 87 ? 5.449 8.339 4.026 1.00 92.25 87 ASP A N 1
ATOM 663 C CA . ASP A 1 87 ? 6.335 7.654 4.967 1.00 92.25 87 ASP A CA 1
ATOM 664 C C . ASP A 1 87 ? 5.610 6.407 5.522 1.00 92.25 87 ASP A C 1
ATOM 666 O O . ASP A 1 87 ? 4.511 6.065 5.083 1.00 92.25 87 ASP A O 1
ATOM 670 N N . TRP A 1 88 ? 6.212 5.713 6.483 1.00 92.75 88 TRP A N 1
ATOM 671 C CA . TRP A 1 88 ? 5.564 4.665 7.263 1.00 92.75 88 TRP A CA 1
ATOM 672 C C . TRP A 1 88 ? 4.755 5.263 8.406 1.00 92.75 88 TRP A C 1
ATOM 674 O O . TRP A 1 88 ? 5.218 6.141 9.137 1.00 92.75 88 TRP A O 1
ATOM 684 N N . TYR A 1 89 ? 3.585 4.693 8.631 1.00 85.12 89 TYR A N 1
ATOM 685 C CA . TYR A 1 89 ? 2.679 5.067 9.695 1.00 85.12 89 TYR A CA 1
ATOM 686 C C . TYR A 1 89 ? 2.766 4.059 10.842 1.00 85.12 89 TYR A C 1
ATOM 688 O O . TYR A 1 89 ? 3.027 2.860 10.675 1.00 85.12 89 TYR A O 1
ATOM 696 N N . ALA A 1 90 ? 2.547 4.554 12.058 1.00 86.25 90 ALA A N 1
ATOM 697 C CA . ALA A 1 90 ? 2.316 3.683 13.198 1.00 86.25 90 ALA A CA 1
ATOM 698 C C . ALA A 1 90 ? 0.920 3.049 13.050 1.00 86.25 90 ALA A C 1
ATOM 700 O O . ALA A 1 90 ? -0.058 3.800 12.962 1.00 86.25 90 ALA A O 1
ATOM 701 N N . PRO A 1 91 ? 0.801 1.708 13.015 1.00 82.44 91 PRO A N 1
ATOM 702 C CA . PRO A 1 91 ? -0.499 1.056 12.944 1.00 82.44 91 PRO A CA 1
ATOM 703 C C . PRO A 1 91 ? -1.309 1.351 14.212 1.00 82.44 91 PRO A C 1
ATOM 705 O O . PRO A 1 91 ? -0.764 1.401 15.317 1.00 82.44 91 PRO A O 1
ATOM 708 N N . SER A 1 92 ? -2.622 1.531 14.061 1.00 89.56 92 SER A N 1
ATOM 709 C CA . SER A 1 92 ? -3.508 1.777 15.200 1.00 89.56 92 SER A CA 1
ATOM 710 C C . SER A 1 92 ? -3.747 0.501 16.006 1.00 89.56 92 SER A C 1
ATOM 712 O O . SER A 1 92 ? -4.450 -0.410 15.566 1.00 89.56 92 SER A O 1
ATOM 714 N N . SER A 1 93 ? -3.237 0.464 17.239 1.00 90.88 93 SER A N 1
ATOM 715 C CA . SER A 1 93 ? -3.514 -0.626 18.183 1.00 90.88 93 SER A CA 1
ATOM 716 C C . SER A 1 93 ? -5.003 -0.743 18.529 1.00 90.88 93 SER A C 1
ATOM 718 O O . SER A 1 93 ? -5.470 -1.826 18.880 1.00 90.88 93 SER A O 1
ATOM 720 N N . ALA A 1 94 ? -5.772 0.346 18.416 1.00 93.62 94 ALA A N 1
ATOM 721 C CA . ALA A 1 94 ? -7.222 0.319 18.582 1.00 93.62 94 ALA A CA 1
ATOM 722 C C . ALA A 1 94 ? -7.899 -0.461 17.446 1.00 93.62 94 ALA A C 1
ATOM 724 O O . ALA A 1 94 ? -8.699 -1.348 17.731 1.00 93.62 94 ALA A O 1
ATOM 725 N N . LEU A 1 95 ? -7.515 -0.214 16.186 1.00 94.56 95 LEU A N 1
ATOM 726 C CA . LEU A 1 95 ? -8.034 -0.975 15.042 1.00 94.56 95 LEU A CA 1
ATOM 727 C C . LEU A 1 95 ? -7.667 -2.457 15.143 1.00 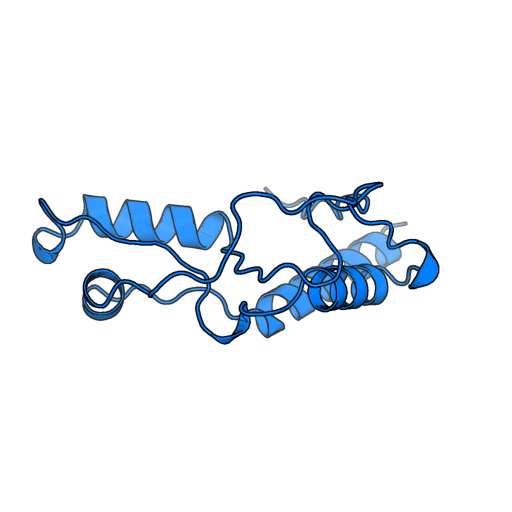94.56 95 LEU A C 1
ATOM 729 O O . LEU A 1 95 ? -8.535 -3.309 14.975 1.00 94.56 95 LEU A O 1
ATOM 733 N N . THR A 1 96 ? -6.416 -2.774 15.486 1.00 92.81 96 THR A N 1
ATOM 734 C CA . THR A 1 96 ? -5.990 -4.170 15.673 1.00 92.81 96 THR A CA 1
ATOM 735 C C . THR A 1 96 ? -6.796 -4.869 16.768 1.00 92.81 96 THR A C 1
ATOM 737 O O . THR A 1 96 ? -7.263 -5.985 16.562 1.00 92.81 96 THR A O 1
ATOM 740 N N . ARG A 1 97 ? -7.020 -4.218 17.920 1.00 94.50 97 ARG A N 1
ATOM 741 C CA . ARG A 1 97 ? -7.853 -4.780 19.001 1.00 94.50 97 ARG A CA 1
ATOM 742 C C . ARG A 1 97 ? -9.319 -4.939 18.604 1.00 94.50 97 ARG A C 1
ATOM 744 O O . ARG A 1 97 ? -9.958 -5.872 19.073 1.00 94.50 97 ARG A O 1
ATOM 751 N N . ALA A 1 98 ? -9.829 -4.067 17.738 1.00 93.94 98 ALA A N 1
ATOM 752 C CA . ALA A 1 98 ? -11.167 -4.184 17.168 1.00 93.94 98 ALA A CA 1
ATOM 753 C C . ALA A 1 98 ? -11.269 -5.276 16.079 1.00 93.94 98 ALA A C 1
ATOM 755 O O . ALA A 1 98 ? -12.355 -5.513 15.565 1.00 93.94 98 ALA A O 1
ATOM 756 N N . GLY A 1 99 ? -10.169 -5.959 15.739 1.00 93.94 99 GLY A N 1
ATOM 757 C CA . GLY A 1 99 ? -10.155 -7.075 14.791 1.00 93.94 99 GLY A CA 1
ATOM 758 C C . GLY A 1 99 ? -9.757 -6.701 13.362 1.00 93.94 99 GLY A C 1
ATOM 759 O O . GLY A 1 99 ? -9.869 -7.536 12.468 1.00 93.94 99 GLY A O 1
ATOM 760 N N . PHE A 1 100 ? -9.275 -5.479 13.118 1.00 95.50 100 PHE A N 1
ATOM 761 C CA . PHE A 1 100 ? -8.731 -5.111 11.812 1.00 95.50 100 PHE A CA 1
ATOM 762 C C . PHE A 1 100 ? -7.389 -5.806 11.553 1.00 95.50 100 PHE A C 1
ATOM 764 O O . PHE A 1 100 ? -6.451 -5.690 12.349 1.00 95.50 100 PHE A O 1
ATOM 771 N N . ALA A 1 101 ? -7.279 -6.450 10.393 1.00 94.56 101 ALA A N 1
ATOM 772 C CA . ALA A 1 101 ? -6.042 -7.008 9.868 1.00 94.56 101 ALA A CA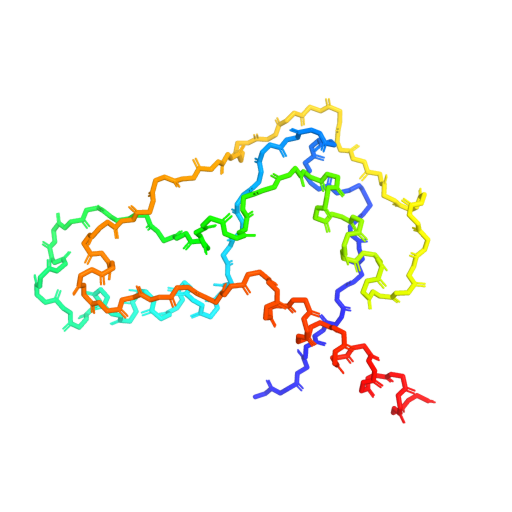 1
ATOM 773 C C . ALA A 1 101 ? -5.908 -6.625 8.381 1.00 94.56 101 ALA A C 1
ATOM 775 O O . ALA A 1 101 ? -6.782 -6.999 7.597 1.00 94.56 101 ALA A O 1
ATOM 776 N N . PRO A 1 102 ? -4.859 -5.884 7.979 1.00 94.75 102 PRO A N 1
ATOM 777 C CA . PRO A 1 102 ? -4.655 -5.525 6.579 1.00 94.75 102 PRO A CA 1
ATOM 778 C C . PRO A 1 102 ? -4.194 -6.732 5.754 1.00 94.75 102 PRO A C 1
ATOM 780 O O . PRO A 1 102 ? -3.544 -7.649 6.268 1.00 94.75 102 PRO A O 1
ATOM 783 N N . THR A 1 103 ? -4.473 -6.707 4.453 1.00 96.88 103 THR A N 1
ATOM 784 C CA . THR A 1 103 ? -3.957 -7.689 3.500 1.00 96.88 103 THR A CA 1
ATOM 785 C C . THR A 1 103 ? -2.427 -7.570 3.424 1.00 96.88 103 THR A C 1
ATOM 787 O O . THR A 1 103 ? -1.924 -6.489 3.119 1.00 96.88 103 THR A O 1
ATOM 790 N N . PRO A 1 104 ? -1.649 -8.646 3.645 1.00 96.69 104 PRO A N 1
ATOM 791 C CA . PRO A 1 104 ? -0.192 -8.592 3.529 1.00 96.69 104 PRO A CA 1
ATOM 792 C C . PRO A 1 104 ? 0.285 -8.333 2.094 1.00 96.69 104 PRO A C 1
ATOM 794 O O . PRO A 1 104 ? -0.299 -8.848 1.140 1.00 96.69 104 PRO A O 1
ATOM 797 N N . TYR A 1 105 ? 1.407 -7.626 1.938 1.00 96.75 105 TYR A N 1
ATOM 798 C CA . TYR A 1 105 ? 1.984 -7.316 0.625 1.00 96.75 105 TYR A CA 1
ATOM 799 C C . TYR A 1 105 ? 2.229 -8.543 -0.279 1.00 96.75 105 TYR A C 1
ATOM 801 O O . TYR A 1 105 ? 1.858 -8.487 -1.452 1.00 96.75 105 TYR A O 1
ATOM 809 N N . PRO A 1 106 ? 2.753 -9.688 0.217 1.00 96.88 106 PRO A N 1
ATOM 810 C CA . PRO A 1 106 ? 2.914 -10.877 -0.624 1.00 96.88 106 PRO A CA 1
ATOM 811 C C . PRO A 1 106 ? 1.592 -11.385 -1.212 1.00 96.88 106 PRO A C 1
ATOM 813 O O . PRO A 1 106 ? 1.537 -11.737 -2.385 1.00 96.88 106 PRO A O 1
ATOM 816 N N . ALA A 1 107 ? 0.505 -11.334 -0.434 1.00 96.56 107 ALA A N 1
ATOM 817 C CA . ALA A 1 107 ? -0.813 -11.745 -0.910 1.00 96.56 107 ALA A CA 1
ATOM 818 C C . ALA A 1 107 ? -1.344 -10.805 -2.004 1.00 96.56 107 ALA A C 1
ATOM 820 O O . ALA A 1 107 ? -2.039 -11.250 -2.915 1.00 96.56 107 ALA A O 1
ATOM 821 N N . TYR A 1 108 ? -1.012 -9.512 -1.941 1.00 95.06 108 TYR A N 1
ATOM 822 C CA . TYR A 1 108 ? -1.290 -8.577 -3.030 1.00 95.06 108 TYR A CA 1
ATOM 823 C C . TYR A 1 108 ? -0.505 -8.931 -4.302 1.00 95.06 108 TYR A C 1
ATOM 825 O O . TYR A 1 108 ? -1.107 -9.002 -5.373 1.00 95.06 108 TYR A O 1
ATOM 833 N N . LEU A 1 109 ? 0.800 -9.205 -4.196 1.00 94.88 109 LEU A N 1
ATOM 834 C CA . LEU A 1 109 ? 1.615 -9.586 -5.355 1.00 94.88 109 LEU A CA 1
ATOM 835 C C . LEU A 1 109 ? 1.110 -10.869 -6.021 1.00 94.88 109 LEU A C 1
ATOM 837 O O . LEU A 1 109 ? 1.079 -10.950 -7.247 1.00 94.88 109 LEU A O 1
ATOM 841 N N . ASP A 1 110 ? 0.666 -11.850 -5.236 1.00 95.19 110 ASP A N 1
ATOM 842 C CA . ASP A 1 110 ? 0.093 -13.084 -5.776 1.00 95.19 110 ASP A CA 1
ATOM 843 C C . ASP A 1 110 ? -1.216 -12.819 -6.534 1.00 95.19 110 ASP A C 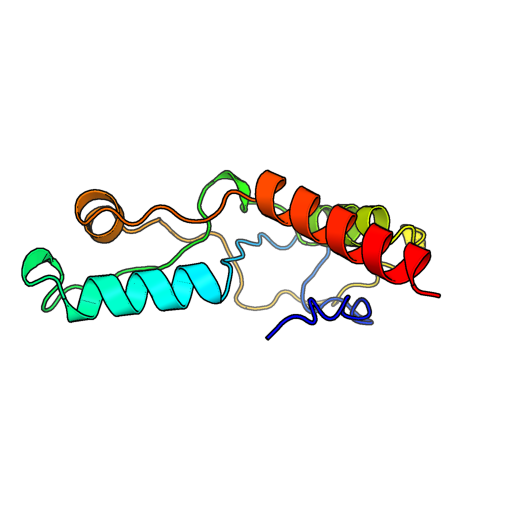1
ATOM 845 O O . ASP A 1 110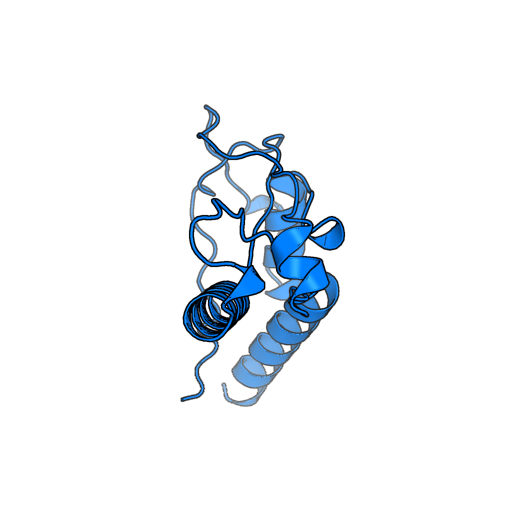 ? -1.415 -13.358 -7.624 1.00 95.19 110 ASP A O 1
ATOM 849 N N . ARG A 1 111 ? -2.076 -11.925 -6.019 1.00 93.94 111 ARG A N 1
ATOM 850 C CA . ARG A 1 111 ? -3.289 -11.482 -6.731 1.00 93.94 111 ARG A CA 1
ATOM 851 C C . ARG A 1 111 ? -2.953 -10.754 -8.032 1.00 93.94 111 ARG A C 1
ATOM 853 O O . ARG A 1 111 ? -3.611 -11.003 -9.037 1.00 93.94 111 ARG A O 1
ATOM 860 N N . LEU A 1 112 ? -1.941 -9.884 -8.025 1.00 92.31 112 LEU A N 1
ATOM 861 C CA . LEU A 1 112 ? -1.506 -9.151 -9.217 1.00 92.31 112 LEU A CA 1
ATOM 862 C C . LEU A 1 112 ? -0.998 -10.108 -10.301 1.00 92.31 112 LEU A C 1
ATOM 864 O O . LEU A 1 112 ? -1.454 -10.043 -11.438 1.00 92.31 112 LEU A O 1
ATOM 868 N N . ARG A 1 113 ? -0.121 -11.050 -9.936 1.00 92.62 113 ARG A N 1
ATOM 869 C CA . ARG A 1 113 ? 0.378 -12.083 -10.858 1.00 92.62 113 ARG A CA 1
ATOM 870 C C . ARG A 1 113 ? -0.762 -12.923 -11.424 1.00 92.62 113 ARG A C 1
ATOM 872 O O . ARG A 1 113 ? -0.795 -13.162 -12.625 1.00 92.62 113 ARG A O 1
ATOM 879 N N . ALA A 1 114 ? -1.709 -13.341 -10.584 1.00 91.88 114 ALA A N 1
ATOM 880 C CA . ALA A 1 114 ? -2.873 -14.098 -11.034 1.00 91.88 114 ALA A CA 1
ATOM 881 C C . ALA A 1 114 ? -3.742 -13.298 -12.022 1.00 91.88 114 ALA A C 1
ATOM 883 O O . ALA A 1 114 ? -4.183 -13.857 -13.023 1.00 91.88 114 ALA A O 1
ATOM 884 N N . ALA A 1 115 ? -3.944 -11.998 -11.783 1.00 90.62 115 ALA A N 1
ATOM 885 C CA . ALA A 1 115 ? -4.683 -11.122 -12.694 1.00 90.62 115 ALA A CA 1
ATOM 886 C C . ALA A 1 115 ? -3.984 -10.978 -14.056 1.00 90.62 115 ALA A C 1
ATOM 888 O O . ALA A 1 115 ? -4.642 -11.080 -15.088 1.00 90.62 115 ALA A O 1
ATOM 889 N N . VAL A 1 116 ? -2.656 -10.819 -14.069 1.00 88.94 116 VAL A N 1
ATOM 890 C CA . VAL A 1 116 ? -1.859 -10.774 -15.307 1.00 88.94 116 VAL A CA 1
ATOM 891 C C . VAL A 1 116 ? -1.962 -12.091 -16.078 1.00 88.94 116 VAL A C 1
ATOM 893 O O . VAL A 1 116 ? -2.183 -12.077 -17.285 1.00 88.94 116 VAL A O 1
ATOM 896 N N . GLN A 1 117 ? -1.854 -13.235 -15.395 1.00 88.75 117 GLN A N 1
ATOM 897 C CA . GLN A 1 117 ? -1.992 -14.548 -16.039 1.00 88.75 117 GLN A CA 1
ATOM 898 C C . GLN A 1 117 ? -3.388 -14.758 -16.639 1.00 88.75 117 GLN A C 1
ATOM 900 O O . GLN A 1 117 ? -3.499 -15.273 -17.747 1.00 88.75 117 GLN A O 1
ATOM 905 N N . ALA A 1 118 ? -4.442 -14.337 -15.934 1.00 88.44 118 ALA A N 1
ATOM 906 C CA . ALA A 1 118 ? 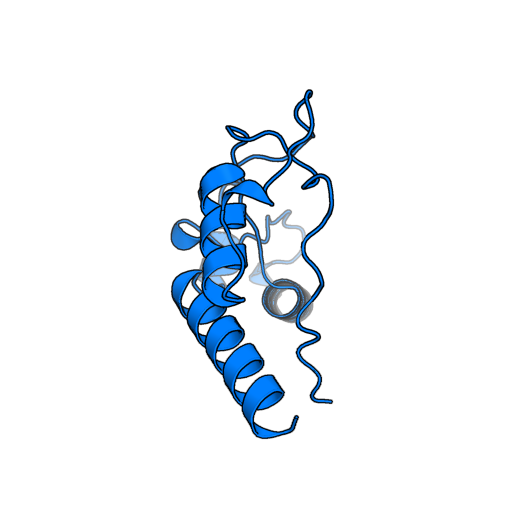-5.807 -14.407 -16.448 1.00 88.44 118 ALA A CA 1
ATOM 907 C C . ALA A 1 118 ? -5.989 -13.524 -17.693 1.00 88.44 118 ALA A C 1
ATOM 909 O O . ALA A 1 118 ? -6.521 -13.993 -18.693 1.00 88.44 118 ALA A O 1
ATOM 910 N N . PHE A 1 119 ? -5.474 -12.291 -17.663 1.00 84.81 119 PHE A N 1
ATOM 911 C CA . PHE A 1 119 ? -5.520 -11.379 -18.807 1.00 84.81 119 PHE A CA 1
ATOM 912 C C . PHE A 1 119 ? -4.808 -11.953 -20.042 1.00 84.81 119 PHE A C 1
ATOM 914 O O . PHE A 1 119 ? -5.346 -11.890 -21.140 1.00 84.81 119 PHE A O 1
ATOM 921 N N . ILE A 1 120 ? -3.628 -12.563 -19.864 1.00 83.81 120 ILE A N 1
ATOM 922 C CA . ILE A 1 120 ? -2.884 -13.212 -20.958 1.00 83.81 120 ILE A CA 1
ATOM 923 C C . ILE A 1 120 ? -3.640 -14.429 -21.511 1.00 83.81 120 ILE A C 1
ATOM 925 O O . ILE A 1 120 ? -3.603 -14.664 -22.711 1.00 83.81 120 ILE A O 1
ATOM 929 N N . ALA A 1 121 ? -4.304 -15.216 -20.662 1.00 82.88 121 ALA A N 1
ATOM 930 C CA . ALA A 1 121 ? -5.038 -16.407 -21.097 1.00 82.88 121 ALA A CA 1
ATOM 931 C C . ALA A 1 121 ? -6.322 -16.086 -21.888 1.00 82.88 121 ALA A C 1
ATOM 933 O O . ALA A 1 121 ? -6.820 -16.950 -22.609 1.00 82.88 121 ALA A O 1
ATOM 934 N N . GLU A 1 122 ? -6.866 -14.878 -21.730 1.00 76.75 122 GLU A N 1
ATOM 935 C CA . GLU A 1 122 ? -8.056 -14.392 -22.438 1.00 76.75 122 GLU A CA 1
ATOM 936 C C . GLU A 1 122 ? -7.730 -13.614 -23.732 1.00 76.75 122 GLU A C 1
ATOM 938 O O . GLU A 1 122 ? -8.652 -13.328 -24.500 1.00 76.75 122 GLU A O 1
ATOM 943 N N . ALA A 1 123 ? -6.455 -13.279 -23.973 1.00 64.19 123 ALA A N 1
ATOM 944 C CA . ALA A 1 123 ? -5.963 -12.529 -25.137 1.00 64.19 123 ALA A CA 1
ATOM 945 C C . ALA A 1 123 ? -5.572 -13.436 -26.317 1.00 64.19 123 ALA A C 1
ATOM 947 O O . ALA A 1 123 ? -5.833 -13.024 -27.473 1.00 64.19 123 ALA A O 1
#

Nearest PDB structures (foldseek):
  8shh-assembly1_A  TM=7.077E-01  e=3.642E-02  Micromonospora carbonacea
  1oc2-assembly1_B  TM=7.008E-01  e=5.292E-02  Streptococcus suis
  6bi4-assembly2_B  TM=6.620E-01  e=1.265E-01  Bacillus anthracis str. Ames
  8wxk-assembly1_A  TM=6.751E-01  e=4.129E-01  Nostoc sp. PCC 7120 = FACHB-418
  2c20-assembly3_E  TM=5.640E-01  e=2.084E+00  Bacillus anthracis str. Ames